Protein AF-A0A838VIM7-F1 (afdb_monomer)

Nearest PDB structures (foldseek):
  5zf2-assembly1_A  TM=5.227E-01  e=3.709E+00  Edwardsiella piscicida EIB202
  4ce4-assembly1_T  TM=3.731E-01  e=4.215E+00  Sus scrofa domesticus

Secondary structure (DSSP, 8-state):
------HHHHHHHTTS-HHHHGGGGT-HHHHHHHHHTSSSPPPPTT---SEEEEEESS-SS-SEEEETTEEEEE-HHHHTS--SEEEEEETTEEEEEEETTEEEEE--TT-----PEE-GGG---

Sequence (125 aa):
MTVKISRYQLEQIKKLPPEMIMWASKYPVEIVNLAESLDDDELPSNYVPEMLEVYYGVQDSPSIFVHNGVLKDFDMETARKQNPSVSVMVDDRWVYIEIEGNILLNKINGIILPDVSIDQTKVSI

Mean predicted aligned error: 5.77 Å

pLDDT: mean 87.27, std 10.9, range [42.31, 95.88]

Radius of gyration: 15.52 Å; Cα contacts (8 Å, |Δi|>4): 209; chains: 1; bounding box: 32×25×49 Å

Structure (mmCIF, N/CA/C/O backbone):
data_AF-A0A838VIM7-F1
#
_entry.id   AF-A0A838VIM7-F1
#
loop_
_atom_site.group_PDB
_atom_site.id
_atom_site.type_symbol
_atom_site.label_atom_id
_atom_site.label_alt_id
_atom_site.label_comp_id
_atom_site.label_asym_id
_atom_site.label_entity_id
_atom_site.label_seq_id
_atom_site.pdbx_PDB_ins_code
_atom_site.Cartn_x
_atom_site.Cartn_y
_atom_site.Cartn_z
_atom_site.occupancy
_atom_site.B_iso_or_equiv
_atom_site.auth_seq_id
_atom_site.auth_comp_id
_atom_site.auth_asym_id
_atom_site.auth_atom_id
_atom_site.pdbx_PDB_model_num
ATOM 1 N N . MET A 1 1 ? 16.306 -9.297 -0.266 1.00 52.91 1 MET A N 1
ATOM 2 C CA . MET A 1 1 ? 15.315 -10.339 -0.605 1.00 52.91 1 MET A CA 1
ATOM 3 C C . MET A 1 1 ? 15.076 -10.252 -2.107 1.00 52.91 1 MET A C 1
ATOM 5 O O . MET A 1 1 ? 14.949 -9.136 -2.593 1.00 52.91 1 MET A O 1
ATOM 9 N N . THR A 1 2 ? 15.115 -11.354 -2.858 1.00 58.97 2 THR A N 1
ATOM 10 C CA . THR A 1 2 ? 14.899 -11.315 -4.318 1.00 58.97 2 THR A CA 1
ATOM 11 C C . THR A 1 2 ? 13.445 -11.662 -4.606 1.00 58.97 2 THR A C 1
ATOM 13 O O . THR A 1 2 ? 13.041 -12.805 -4.409 1.00 58.97 2 THR A O 1
ATOM 16 N N . VAL A 1 3 ? 12.659 -10.681 -5.049 1.00 71.25 3 VAL A N 1
ATOM 17 C CA . VAL A 1 3 ? 11.247 -10.878 -5.400 1.00 71.25 3 VAL A CA 1
ATOM 18 C C . VAL A 1 3 ? 11.160 -11.627 -6.726 1.00 71.25 3 VAL A C 1
ATOM 20 O O . VAL A 1 3 ? 11.710 -11.192 -7.738 1.00 71.25 3 VAL A O 1
ATOM 23 N N . LYS A 1 4 ? 10.483 -12.777 -6.730 1.00 83.62 4 LYS A N 1
ATOM 24 C CA . LYS A 1 4 ? 10.249 -13.554 -7.949 1.00 83.62 4 LYS A CA 1
ATOM 25 C C . LYS A 1 4 ? 8.965 -13.070 -8.618 1.00 83.62 4 LYS A C 1
ATOM 27 O O . LYS A 1 4 ? 7.879 -13.502 -8.252 1.00 83.62 4 LYS A O 1
ATOM 32 N N . ILE A 1 5 ? 9.111 -12.203 -9.615 1.00 85.94 5 ILE A N 1
ATOM 33 C CA . ILE A 1 5 ? 7.990 -11.663 -10.393 1.00 85.94 5 ILE A CA 1
ATOM 34 C C . ILE A 1 5 ? 7.447 -12.747 -11.335 1.00 85.94 5 ILE A C 1
ATOM 36 O O . ILE A 1 5 ? 8.189 -13.352 -12.115 1.00 85.94 5 ILE A O 1
ATOM 40 N N . SER A 1 6 ? 6.147 -13.017 -11.249 1.00 91.12 6 SER A N 1
ATOM 41 C CA . SER A 1 6 ? 5.451 -13.953 -12.134 1.00 91.12 6 SER A CA 1
ATOM 42 C C . SER A 1 6 ? 5.243 -13.367 -13.536 1.00 91.12 6 SER A C 1
ATOM 44 O O . SER A 1 6 ? 5.329 -12.160 -13.756 1.00 91.12 6 SER A O 1
ATOM 46 N N . ARG A 1 7 ? 4.906 -14.218 -14.515 1.00 92.38 7 ARG A N 1
ATOM 47 C CA . ARG A 1 7 ? 4.567 -13.746 -15.869 1.00 92.38 7 ARG A CA 1
ATOM 48 C C . ARG A 1 7 ? 3.364 -12.800 -15.860 1.00 92.38 7 ARG A C 1
ATOM 50 O O . ARG A 1 7 ? 3.374 -11.824 -16.595 1.00 92.38 7 ARG A O 1
ATOM 57 N N . TYR A 1 8 ? 2.358 -13.089 -15.035 1.00 92.00 8 TYR A N 1
ATOM 58 C CA . TYR A 1 8 ? 1.180 -12.236 -14.887 1.00 92.00 8 TYR A CA 1
ATOM 59 C C . TYR A 1 8 ? 1.565 -10.840 -14.383 1.00 92.00 8 TYR A C 1
ATOM 61 O O . TYR A 1 8 ? 1.239 -9.848 -15.028 1.00 92.00 8 TYR A O 1
ATOM 69 N N . GLN A 1 9 ? 2.350 -10.773 -13.306 1.00 91.94 9 GLN A N 1
ATOM 70 C CA . GLN A 1 9 ? 2.836 -9.510 -12.739 1.00 91.94 9 GLN A CA 1
ATOM 71 C C . GLN A 1 9 ? 3.682 -8.717 -13.736 1.00 91.94 9 GLN A C 1
ATOM 73 O O . GLN A 1 9 ? 3.546 -7.502 -13.835 1.00 91.94 9 GLN A O 1
ATOM 78 N N . LEU A 1 10 ? 4.509 -9.397 -14.534 1.00 92.06 10 LEU A N 1
ATOM 79 C CA . LEU A 1 10 ? 5.278 -8.742 -15.588 1.00 92.06 10 LEU A CA 1
ATOM 80 C C . LEU A 1 10 ? 4.371 -8.083 -16.641 1.00 92.06 10 LEU A C 1
ATOM 82 O O . LEU A 1 10 ? 4.685 -6.991 -17.105 1.00 92.06 10 LEU A O 1
ATOM 86 N N . GLU A 1 11 ? 3.259 -8.720 -17.021 1.00 93.00 11 GLU A N 1
ATOM 87 C CA . GLU A 1 11 ? 2.297 -8.113 -17.950 1.00 93.00 11 GLU A CA 1
ATOM 88 C C . GLU A 1 11 ? 1.572 -6.909 -17.338 1.00 93.00 11 GLU A C 1
ATOM 90 O O . GLU A 1 11 ? 1.329 -5.944 -18.057 1.00 93.00 11 GLU A O 1
ATOM 95 N N . GLN A 1 12 ? 1.288 -6.914 -16.031 1.00 93.12 12 GLN A N 1
ATOM 96 C CA . GLN A 1 12 ? 0.725 -5.734 -15.362 1.00 93.12 12 GLN A CA 1
ATOM 97 C C . GLN A 1 12 ? 1.737 -4.586 -15.317 1.00 93.12 12 GLN A C 1
ATOM 99 O O . GLN A 1 12 ? 1.415 -3.467 -15.705 1.00 93.12 12 GLN A O 1
ATOM 104 N N . ILE A 1 13 ? 2.990 -4.861 -14.939 1.00 93.56 13 ILE A N 1
ATOM 105 C CA . ILE A 1 13 ? 4.049 -3.842 -14.869 1.00 93.56 13 ILE A CA 1
ATOM 106 C C . ILE A 1 13 ? 4.266 -3.165 -16.228 1.00 93.56 13 ILE A C 1
ATOM 108 O O . ILE A 1 13 ? 4.492 -1.962 -16.284 1.00 93.56 13 ILE A O 1
ATOM 112 N N . LYS A 1 14 ? 4.156 -3.903 -17.340 1.00 92.56 14 LYS A N 1
ATOM 113 C CA . LYS A 1 14 ? 4.291 -3.338 -18.697 1.00 92.56 14 LYS A CA 1
ATOM 114 C C . LYS A 1 14 ? 3.233 -2.290 -19.049 1.00 92.56 14 LYS A C 1
ATOM 116 O O . LYS A 1 14 ? 3.453 -1.537 -19.994 1.00 92.56 14 LYS A O 1
ATOM 121 N N . LYS A 1 15 ? 2.096 -2.266 -18.351 1.00 91.88 15 LYS A N 1
ATOM 122 C CA . LYS A 1 15 ? 1.048 -1.258 -18.554 1.00 91.88 15 LYS A CA 1
ATOM 123 C C . LYS A 1 15 ? 1.363 0.064 -17.857 1.00 91.88 15 LYS A C 1
ATOM 125 O O . LYS A 1 15 ? 0.740 1.070 -18.183 1.00 91.88 15 LYS A O 1
ATOM 130 N N . LEU A 1 16 ? 2.289 0.062 -16.895 1.00 94.06 16 LEU A N 1
ATOM 131 C CA . LEU A 1 16 ? 2.635 1.262 -16.150 1.00 94.06 16 LEU A CA 1
ATOM 132 C C . LEU A 1 16 ? 3.312 2.304 -17.055 1.00 94.06 16 LEU A C 1
ATOM 134 O O . LEU A 1 16 ? 4.045 1.945 -17.982 1.00 94.06 16 LEU A O 1
ATOM 138 N N . PRO A 1 17 ? 3.136 3.600 -16.756 1.00 93.38 17 PRO A N 1
ATOM 139 C CA . PRO A 1 17 ? 3.936 4.652 -17.361 1.00 93.38 17 PRO A CA 1
ATOM 140 C C . PRO A 1 17 ? 5.451 4.403 -17.182 1.00 93.38 17 PRO A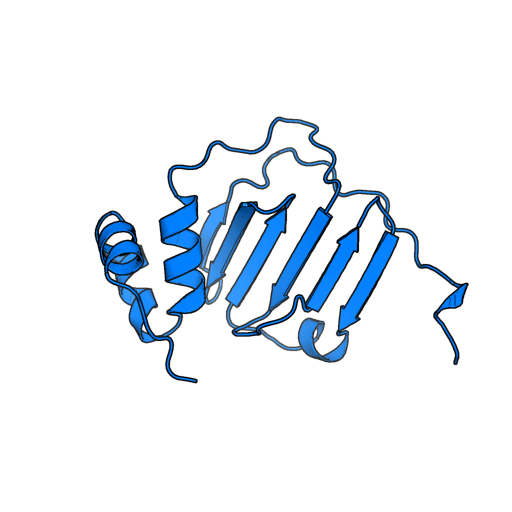 C 1
ATOM 142 O O . PRO A 1 17 ? 5.870 3.897 -16.132 1.00 93.38 17 PRO A O 1
ATOM 145 N N . PRO A 1 18 ? 6.305 4.756 -18.164 1.00 91.69 18 PRO A N 1
ATOM 146 C CA . PRO A 1 18 ? 7.752 4.518 -18.095 1.00 91.69 18 PRO A CA 1
ATOM 147 C C . PRO A 1 18 ? 8.433 5.060 -16.826 1.00 91.69 18 PRO A C 1
ATOM 149 O O . PRO A 1 18 ? 9.343 4.430 -16.283 1.00 91.69 18 PRO A O 1
ATOM 152 N N . GLU A 1 19 ? 7.975 6.206 -16.329 1.00 91.19 19 GLU A N 1
ATOM 153 C CA . GLU A 1 19 ? 8.441 6.854 -15.102 1.00 91.19 19 GLU A CA 1
ATOM 154 C C . GLU A 1 19 ? 8.101 6.078 -13.824 1.00 91.19 19 GLU A C 1
ATOM 156 O O . GLU A 1 19 ? 8.767 6.250 -12.808 1.00 91.19 19 GLU A O 1
ATOM 161 N N . MET A 1 20 ? 7.106 5.191 -13.864 1.00 92.12 20 MET A N 1
ATOM 162 C CA . MET A 1 20 ? 6.783 4.289 -12.757 1.00 92.12 20 MET A CA 1
ATOM 163 C C . MET A 1 20 ? 7.584 2.984 -12.865 1.00 92.12 20 MET A C 1
ATOM 165 O O . MET A 1 20 ? 8.071 2.462 -11.864 1.00 92.12 20 MET A O 1
ATOM 169 N N . ILE A 1 21 ? 7.817 2.488 -14.086 1.00 91.44 21 ILE A N 1
ATOM 170 C CA . ILE A 1 21 ? 8.580 1.250 -14.331 1.00 91.44 21 ILE A CA 1
ATOM 171 C C . ILE A 1 21 ? 10.028 1.353 -13.829 1.00 91.44 21 ILE A C 1
ATOM 173 O O . ILE A 1 21 ? 10.580 0.361 -13.352 1.00 91.44 21 ILE A O 1
ATOM 177 N N . MET A 1 22 ? 10.659 2.532 -13.896 1.00 91.75 22 MET A N 1
ATOM 178 C CA . MET A 1 22 ? 12.057 2.698 -13.456 1.00 91.75 22 MET A CA 1
ATOM 179 C C . MET A 1 22 ? 12.295 2.311 -11.988 1.00 91.75 22 MET A C 1
ATOM 181 O O . MET A 1 22 ? 13.389 1.863 -11.635 1.00 91.75 22 MET A O 1
ATOM 185 N N . TRP A 1 23 ? 11.263 2.401 -11.149 1.00 92.75 23 TRP A N 1
ATOM 186 C CA . TRP A 1 23 ? 11.326 2.029 -9.739 1.00 92.75 23 TRP A CA 1
ATOM 187 C C . TRP A 1 23 ? 11.351 0.509 -9.519 1.00 92.75 23 TRP A C 1
ATOM 189 O O . TRP A 1 23 ? 11.811 0.066 -8.469 1.00 92.75 23 TRP A O 1
ATOM 199 N N . ALA A 1 24 ? 10.955 -0.306 -10.508 1.00 90.44 24 ALA A N 1
ATOM 200 C CA . ALA A 1 24 ? 10.787 -1.760 -10.373 1.00 90.44 24 ALA A CA 1
ATOM 201 C C . ALA A 1 24 ? 12.068 -2.496 -9.953 1.00 90.44 24 ALA A C 1
ATOM 203 O O . ALA A 1 24 ? 12.013 -3.547 -9.321 1.00 90.44 24 ALA A O 1
ATOM 204 N N . SER A 1 25 ? 13.236 -1.950 -10.307 1.00 89.25 25 SER A N 1
ATOM 205 C CA . SER A 1 25 ? 14.529 -2.541 -9.944 1.00 89.25 25 SER A CA 1
ATOM 206 C C . SER A 1 25 ? 14.887 -2.362 -8.465 1.00 89.25 25 SER A C 1
ATOM 208 O O . SER A 1 25 ? 15.589 -3.202 -7.904 1.00 89.25 25 SER A O 1
ATOM 210 N N . LYS A 1 26 ? 14.404 -1.283 -7.836 1.00 91.38 26 LYS A N 1
ATOM 211 C CA . LYS A 1 26 ? 14.724 -0.899 -6.454 1.00 91.38 26 LYS A CA 1
ATOM 212 C C . LYS A 1 26 ? 13.580 -1.217 -5.483 1.00 91.38 26 LYS A C 1
ATOM 214 O O . LYS A 1 26 ? 13.855 -1.604 -4.353 1.00 91.38 26 LYS A O 1
ATOM 219 N N . TYR A 1 27 ? 12.335 -1.130 -5.954 1.00 92.88 27 TYR A N 1
ATOM 220 C CA . TYR A 1 27 ? 11.096 -1.340 -5.194 1.00 92.88 27 TYR A CA 1
ATOM 221 C C . TYR A 1 27 ? 10.160 -2.317 -5.924 1.00 92.88 27 TYR A C 1
ATOM 223 O O . TYR A 1 27 ? 9.084 -1.944 -6.394 1.00 92.88 27 TYR A O 1
ATOM 231 N N . PRO A 1 28 ? 10.583 -3.578 -6.120 1.00 91.62 28 PRO A N 1
ATOM 232 C CA . PRO A 1 28 ? 9.824 -4.528 -6.926 1.00 91.62 28 PRO A CA 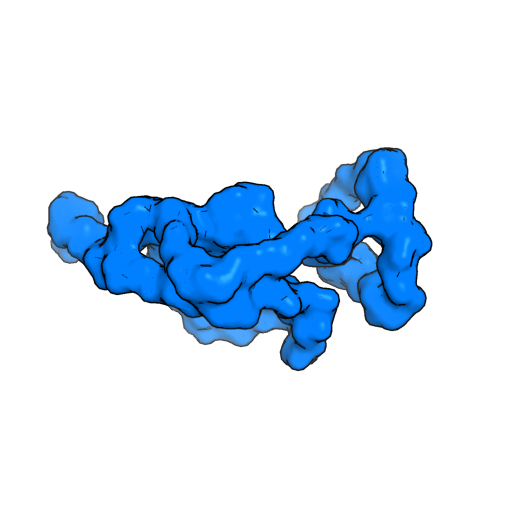1
ATOM 233 C C . PRO A 1 28 ? 8.452 -4.870 -6.333 1.00 91.62 28 PRO A C 1
ATOM 235 O O . PRO A 1 28 ? 7.536 -5.146 -7.100 1.00 91.62 28 PRO A O 1
ATOM 238 N N . VAL A 1 29 ? 8.295 -4.861 -5.003 1.00 91.94 29 VAL A N 1
ATOM 239 C CA . VAL A 1 29 ? 7.016 -5.187 -4.346 1.00 91.94 29 VAL A CA 1
ATOM 240 C C . VAL A 1 29 ? 6.009 -4.069 -4.574 1.00 91.94 29 VAL A C 1
ATOM 242 O O . VAL A 1 29 ? 4.917 -4.311 -5.076 1.00 91.94 29 VAL A O 1
ATOM 245 N N . GLU A 1 30 ? 6.403 -2.833 -4.286 1.00 94.00 30 GLU A N 1
ATOM 246 C CA . GLU A 1 30 ? 5.557 -1.655 -4.440 1.00 94.00 30 GLU A CA 1
ATOM 247 C C . GLU A 1 30 ? 5.123 -1.475 -5.895 1.00 94.00 30 GLU A C 1
ATOM 249 O O . GLU A 1 30 ? 3.970 -1.152 -6.159 1.00 94.00 30 GLU A O 1
ATOM 254 N N . ILE A 1 31 ? 6.012 -1.748 -6.854 1.00 95.31 31 ILE A N 1
ATOM 255 C CA . ILE A 1 31 ? 5.678 -1.651 -8.278 1.00 95.31 31 ILE A CA 1
ATOM 256 C C . ILE A 1 31 ? 4.762 -2.777 -8.756 1.00 95.31 31 ILE A C 1
ATOM 258 O O . ILE A 1 31 ? 3.909 -2.534 -9.608 1.00 95.31 31 ILE A O 1
ATOM 262 N N . VAL A 1 32 ? 4.874 -3.980 -8.193 1.00 94.12 32 VAL A N 1
ATOM 263 C CA . VAL A 1 32 ? 3.886 -5.038 -8.434 1.00 94.12 32 VAL A CA 1
ATOM 264 C C . VAL A 1 32 ? 2.518 -4.628 -7.884 1.00 94.12 32 VAL A C 1
ATOM 266 O O . VAL A 1 32 ? 1.545 -4.665 -8.632 1.00 94.12 32 VAL A O 1
ATOM 269 N N . ASN A 1 33 ? 2.453 -4.163 -6.634 1.00 94.19 33 ASN A N 1
ATOM 270 C CA . ASN A 1 33 ? 1.205 -3.738 -5.994 1.00 94.19 33 ASN A CA 1
ATOM 271 C C . ASN A 1 33 ? 0.549 -2.568 -6.746 1.00 94.19 33 ASN A C 1
ATOM 273 O O . ASN A 1 33 ? -0.659 -2.576 -6.984 1.00 94.19 33 ASN A O 1
ATOM 277 N N . LEU A 1 34 ? 1.355 -1.593 -7.181 1.00 95.56 34 LEU A N 1
ATOM 278 C CA . LEU A 1 34 ? 0.929 -0.477 -8.024 1.00 95.56 34 LEU A CA 1
ATOM 279 C C . LEU A 1 34 ? 0.325 -0.972 -9.336 1.00 95.56 34 LEU A C 1
ATOM 281 O O . LEU A 1 34 ? -0.758 -0.535 -9.711 1.00 95.56 34 LEU A O 1
ATOM 285 N N . ALA A 1 35 ? 1.018 -1.875 -10.032 1.00 95.50 35 ALA A N 1
ATOM 286 C CA . ALA A 1 35 ? 0.572 -2.394 -11.317 1.00 95.50 35 ALA A CA 1
ATOM 287 C C . ALA A 1 35 ? -0.735 -3.186 -11.205 1.00 95.50 35 ALA A C 1
ATOM 289 O O . ALA A 1 35 ? -1.606 -3.052 -12.060 1.00 95.50 35 ALA A O 1
ATOM 290 N N . GLU A 1 36 ? -0.877 -3.997 -10.157 1.00 93.75 36 GLU A N 1
ATOM 291 C CA . GLU A 1 36 ? -2.090 -4.781 -9.905 1.00 93.75 36 GLU A CA 1
ATOM 292 C C . GLU A 1 36 ? -3.281 -3.904 -9.509 1.00 93.75 36 GLU A C 1
ATOM 294 O O . GLU A 1 36 ? -4.415 -4.280 -9.781 1.00 93.75 36 GLU A O 1
ATOM 299 N N . SER A 1 37 ? -3.022 -2.721 -8.949 1.00 94.19 37 SER A N 1
ATOM 300 C CA . SER A 1 37 ? -4.054 -1.825 -8.415 1.00 94.19 37 SER A CA 1
ATOM 301 C C . SER A 1 37 ? -4.257 -0.570 -9.255 1.00 94.19 37 SER A C 1
ATOM 303 O O . SER A 1 37 ? -4.972 0.335 -8.834 1.00 94.19 37 SER A O 1
ATOM 305 N N . LEU A 1 38 ? -3.621 -0.448 -10.422 1.00 91.50 38 LEU A N 1
ATOM 306 C CA . LEU A 1 38 ? -3.716 0.761 -11.244 1.00 91.50 38 LEU A CA 1
ATOM 307 C C . LEU A 1 38 ? -5.131 0.935 -11.807 1.00 91.50 38 LEU A C 1
ATOM 309 O O . LEU A 1 38 ? -5.710 2.014 -11.684 1.00 91.50 38 LEU A O 1
ATOM 313 N N . ASP A 1 39 ? -5.681 -0.150 -12.350 1.00 90.62 39 ASP A N 1
ATOM 314 C CA . ASP A 1 39 ? -6.966 -0.183 -13.062 1.00 90.62 39 ASP A CA 1
ATOM 315 C C . ASP A 1 39 ? -8.184 -0.241 -12.111 1.00 90.62 39 ASP A C 1
ATOM 317 O O . ASP A 1 39 ? -9.327 -0.196 -12.556 1.00 90.62 39 ASP A O 1
ATOM 321 N N . ASP A 1 40 ? -7.942 -0.335 -10.804 1.00 90.88 40 ASP A N 1
ATOM 322 C CA . ASP A 1 40 ? -8.968 -0.380 -9.764 1.00 90.88 40 ASP A CA 1
ATOM 323 C C . ASP A 1 40 ? -9.745 0.941 -9.630 1.00 90.88 40 ASP A C 1
ATOM 325 O O . ASP A 1 40 ? -9.161 2.023 -9.702 1.00 90.88 40 ASP A O 1
ATOM 329 N N . ASP A 1 41 ? -11.038 0.883 -9.316 1.00 90.12 41 ASP A N 1
ATOM 330 C CA . ASP A 1 41 ? -11.808 2.096 -9.015 1.00 90.12 41 ASP A CA 1
ATOM 331 C C . ASP A 1 41 ? -11.335 2.764 -7.712 1.00 90.12 41 ASP A C 1
ATOM 333 O O . ASP A 1 41 ? -10.874 2.095 -6.782 1.00 90.12 41 ASP A O 1
ATOM 337 N N . GLU A 1 42 ? -11.485 4.084 -7.609 1.00 89.69 42 GLU A N 1
ATOM 338 C CA . GLU A 1 42 ? -11.290 4.793 -6.340 1.00 89.69 42 GLU A CA 1
ATOM 339 C C . GLU A 1 42 ? -12.286 4.312 -5.273 1.00 89.69 42 GLU A C 1
ATOM 341 O O . GLU A 1 42 ? -13.360 3.779 -5.576 1.00 89.69 42 GLU A O 1
ATOM 346 N N . LEU A 1 43 ? -11.938 4.503 -3.999 1.00 88.50 43 LEU A N 1
ATOM 347 C CA . LEU A 1 43 ? -12.892 4.255 -2.926 1.00 88.50 43 LEU A CA 1
ATOM 348 C C . LEU A 1 43 ? -14.032 5.290 -2.977 1.00 88.50 43 LEU A C 1
ATOM 350 O O . LEU A 1 43 ? -13.794 6.456 -3.300 1.00 88.50 43 LEU A O 1
ATOM 354 N N . PRO A 1 44 ? -15.276 4.902 -2.639 1.00 89.06 44 PRO A N 1
ATOM 355 C CA . PRO A 1 44 ? -16.383 5.846 -2.565 1.00 89.06 44 PRO A CA 1
ATOM 356 C C . PRO A 1 44 ? -16.107 6.979 -1.571 1.00 89.06 44 PRO A C 1
ATOM 358 O O . PRO A 1 44 ? -15.477 6.787 -0.531 1.00 89.06 44 PRO A O 1
ATOM 361 N N . SER A 1 45 ? -16.654 8.166 -1.832 1.00 87.88 45 SER A N 1
ATOM 362 C CA . SER A 1 45 ? -16.608 9.248 -0.846 1.00 87.88 45 SER A CA 1
ATOM 363 C C . SER A 1 45 ? -17.327 8.849 0.448 1.00 87.88 45 SER A C 1
ATOM 365 O O . SER A 1 45 ? -18.406 8.257 0.404 1.00 87.88 45 SER A O 1
ATOM 367 N N . ASN A 1 46 ? -16.764 9.236 1.594 1.00 88.19 46 ASN A N 1
ATOM 368 C CA . ASN A 1 46 ? -17.229 8.884 2.942 1.00 88.19 46 ASN A CA 1
ATOM 369 C C . ASN A 1 46 ? -17.175 7.383 3.258 1.00 88.19 46 ASN A C 1
ATOM 371 O O . ASN A 1 46 ? -17.871 6.917 4.161 1.00 88.19 46 ASN A O 1
ATOM 375 N N . TYR A 1 47 ? -16.371 6.621 2.517 1.00 90.81 47 TYR A N 1
ATOM 376 C CA . TYR A 1 47 ? -16.148 5.216 2.811 1.00 90.81 47 TYR A CA 1
ATOM 377 C C . TYR A 1 47 ? -15.476 5.046 4.180 1.00 90.81 47 TYR A C 1
ATOM 379 O O . TYR A 1 47 ? -14.511 5.750 4.487 1.00 90.81 47 TYR A O 1
ATOM 387 N N . VAL A 1 48 ? -15.995 4.117 4.987 1.00 90.88 48 VAL A N 1
ATOM 388 C CA . VAL A 1 48 ? -15.448 3.748 6.299 1.00 90.88 48 VAL A CA 1
ATOM 389 C C . VAL A 1 48 ? -14.824 2.356 6.164 1.00 90.88 48 VAL A C 1
ATOM 391 O O . VAL A 1 48 ? -15.578 1.398 5.997 1.00 90.88 48 VAL A O 1
ATOM 394 N N . PRO A 1 49 ? -13.487 2.236 6.223 1.00 92.44 49 PRO A N 1
ATOM 395 C CA . PRO A 1 49 ? -12.798 0.953 6.115 1.00 92.44 49 PRO A CA 1
ATOM 396 C C . PRO A 1 49 ? -13.177 -0.036 7.220 1.00 92.44 49 PRO A C 1
ATOM 398 O O . PRO A 1 49 ? -13.200 0.337 8.399 1.00 92.44 49 PRO A O 1
ATOM 401 N N . GLU A 1 50 ? -13.374 -1.309 6.867 1.00 94.44 50 GLU A N 1
ATOM 402 C CA . GLU A 1 50 ? -13.372 -2.396 7.858 1.00 94.44 50 GLU A CA 1
ATOM 403 C C . GLU A 1 50 ? -11.933 -2.730 8.256 1.00 94.44 50 GLU A C 1
ATOM 405 O O . GLU A 1 50 ? -11.642 -2.968 9.429 1.00 94.44 50 GLU A O 1
ATOM 410 N N . MET A 1 51 ? -11.018 -2.685 7.294 1.00 94.94 51 MET A N 1
ATOM 411 C CA . MET A 1 51 ? -9.612 -3.009 7.427 1.00 94.94 51 MET A CA 1
ATOM 412 C C . MET A 1 51 ? -8.734 -1.890 6.864 1.00 94.94 51 MET A C 1
ATOM 414 O O . MET A 1 51 ? -8.927 -1.423 5.743 1.00 94.94 51 MET A O 1
ATOM 418 N N . LEU A 1 52 ? -7.725 -1.495 7.638 1.00 94.88 52 LEU A N 1
ATOM 419 C CA . LEU A 1 52 ? -6.680 -0.564 7.224 1.00 94.88 52 LEU A CA 1
ATOM 420 C C . LEU A 1 52 ? -5.319 -1.138 7.609 1.00 94.88 52 LEU A C 1
ATOM 422 O O . LEU A 1 52 ? -5.058 -1.427 8.779 1.00 94.88 52 LEU A O 1
ATOM 426 N N . GLU A 1 53 ? -4.436 -1.226 6.626 1.00 95.12 53 GLU A N 1
ATOM 427 C CA . GLU A 1 53 ? -3.068 -1.690 6.794 1.00 95.12 53 GLU A CA 1
ATOM 428 C C . GLU A 1 53 ? -2.079 -0.675 6.229 1.00 95.12 53 GLU A C 1
ATOM 430 O O . GLU A 1 53 ? -2.243 -0.174 5.116 1.00 95.12 53 GLU A O 1
ATOM 435 N N . VAL A 1 54 ? -1.030 -0.379 6.995 1.00 94.06 54 VAL A N 1
ATOM 436 C CA . VAL A 1 54 ? 0.061 0.506 6.571 1.00 94.06 54 VAL A CA 1
ATOM 437 C C . VAL A 1 54 ? 1.365 -0.267 6.598 1.00 94.06 54 VAL A C 1
ATOM 439 O O . VAL A 1 54 ? 1.744 -0.833 7.623 1.00 94.06 54 VAL A O 1
ATOM 442 N N . TYR A 1 55 ? 2.068 -0.242 5.475 1.00 94.19 55 TYR A N 1
ATOM 443 C CA . TYR A 1 55 ? 3.341 -0.909 5.259 1.00 94.19 55 TYR A CA 1
ATOM 444 C C . TYR A 1 55 ? 4.430 0.140 5.059 1.00 94.19 55 TYR A C 1
ATOM 446 O O . TYR A 1 55 ? 4.331 0.993 4.175 1.00 94.19 55 TYR A O 1
ATOM 454 N N . TYR A 1 56 ? 5.478 0.067 5.874 1.00 91.94 56 TYR A N 1
ATOM 455 C CA . TYR A 1 56 ? 6.652 0.925 5.763 1.00 91.94 56 TYR A CA 1
ATOM 456 C C . TYR A 1 56 ? 7.853 0.130 5.248 1.00 91.94 56 TYR A C 1
ATOM 458 O O . TYR A 1 56 ? 8.328 -0.799 5.908 1.00 91.94 56 TYR A O 1
ATOM 466 N N . GLY A 1 57 ? 8.397 0.530 4.099 1.00 86.44 57 GLY A N 1
ATOM 467 C CA . GLY A 1 57 ? 9.477 -0.209 3.451 1.00 86.44 57 GLY A CA 1
ATOM 468 C C . GLY A 1 57 ? 9.033 -1.581 2.928 1.00 86.44 57 GLY A C 1
ATOM 469 O O . GLY A 1 57 ? 7.848 -1.875 2.793 1.00 86.44 57 GLY A O 1
ATOM 470 N N . VAL A 1 58 ? 10.015 -2.447 2.663 1.00 78.19 58 VAL A N 1
ATOM 471 C CA . VAL A 1 58 ? 9.778 -3.809 2.164 1.00 78.19 58 VAL A CA 1
ATOM 472 C C . VAL A 1 58 ? 9.586 -4.756 3.350 1.00 78.19 58 VAL A C 1
ATOM 474 O O . VAL A 1 58 ? 10.570 -5.230 3.926 1.00 78.19 58 VAL A O 1
ATOM 477 N N . GLN A 1 59 ? 8.331 -5.005 3.726 1.00 80.19 59 GLN A N 1
ATOM 478 C CA . GLN A 1 59 ? 7.953 -5.907 4.820 1.00 80.19 59 GLN A CA 1
ATOM 479 C C . GLN A 1 59 ? 6.793 -6.814 4.408 1.00 80.19 59 GLN A C 1
ATOM 481 O O . GLN A 1 59 ? 5.908 -6.388 3.672 1.00 80.19 59 GLN A O 1
ATOM 486 N N . ASP A 1 60 ? 6.799 -8.050 4.913 1.00 80.94 60 ASP A N 1
ATOM 487 C CA . ASP A 1 60 ? 5.745 -9.041 4.645 1.00 80.94 60 ASP A CA 1
ATOM 488 C C . ASP A 1 60 ? 4.502 -8.841 5.534 1.00 80.94 60 ASP A C 1
ATOM 490 O O . ASP A 1 60 ? 3.447 -9.403 5.254 1.00 80.94 60 ASP A O 1
ATOM 494 N N . SER A 1 61 ? 4.625 -8.045 6.601 1.00 88.31 61 SER A N 1
ATOM 495 C CA . SER A 1 61 ? 3.557 -7.761 7.563 1.00 88.31 61 SER A CA 1
ATOM 496 C C . SER A 1 61 ? 3.297 -6.257 7.663 1.00 88.31 61 SER A C 1
ATOM 498 O O . SER A 1 61 ? 4.245 -5.471 7.541 1.00 88.31 61 SER A O 1
ATOM 500 N N . PRO A 1 62 ? 2.047 -5.837 7.929 1.00 92.62 62 PRO A N 1
ATOM 501 C CA . PRO A 1 62 ? 1.731 -4.431 8.122 1.00 92.62 62 PRO A CA 1
ATOM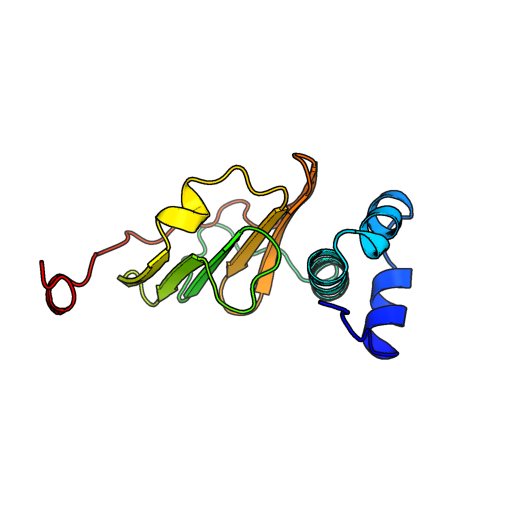 502 C C . PRO A 1 62 ? 2.387 -3.898 9.398 1.00 92.62 62 PRO A C 1
ATOM 504 O O . PRO A 1 62 ? 2.388 -4.542 10.445 1.00 92.62 62 PRO A O 1
ATOM 507 N N . SER A 1 63 ? 2.919 -2.682 9.324 1.00 92.00 63 SER A N 1
ATOM 508 C CA . SER A 1 63 ? 3.444 -1.956 10.483 1.00 92.00 63 SER A CA 1
ATOM 509 C C . SER A 1 63 ? 2.332 -1.323 11.320 1.00 92.00 63 SER A C 1
ATOM 511 O O . SER A 1 63 ? 2.529 -1.043 12.499 1.00 92.00 63 SER A O 1
ATOM 513 N N . ILE A 1 64 ? 1.170 -1.070 10.716 1.00 91.88 64 ILE A N 1
ATOM 514 C CA . ILE A 1 64 ? -0.053 -0.646 11.401 1.00 91.88 64 ILE A CA 1
ATOM 515 C C . ILE A 1 64 ? -1.187 -1.498 10.856 1.00 91.88 64 ILE A C 1
ATOM 517 O O . ILE A 1 64 ? -1.385 -1.521 9.643 1.00 91.88 64 ILE A O 1
ATOM 521 N N . PHE A 1 65 ? -1.940 -2.149 11.737 1.00 94.00 65 PHE A N 1
ATOM 522 C CA . PHE A 1 65 ? -3.111 -2.930 11.360 1.00 94.00 65 PHE A CA 1
ATOM 523 C C . PHE A 1 65 ? -4.314 -2.529 12.208 1.00 94.00 65 PHE A C 1
ATOM 525 O O . PHE A 1 65 ? -4.325 -2.706 13.431 1.00 94.00 65 PHE A O 1
ATOM 532 N N . VAL A 1 66 ? -5.342 -1.999 11.554 1.00 93.69 66 VAL A N 1
ATOM 533 C CA . VAL A 1 66 ? -6.633 -1.662 12.154 1.00 93.69 66 VAL A CA 1
ATOM 534 C C . VAL A 1 66 ? -7.699 -2.543 11.522 1.00 93.69 66 VAL A C 1
ATOM 536 O O . VAL A 1 66 ? -7.785 -2.647 10.303 1.00 93.69 66 VAL A O 1
ATOM 539 N N . HIS A 1 67 ? -8.534 -3.149 12.360 1.00 94.19 67 HIS A N 1
ATOM 540 C CA . HIS A 1 67 ? -9.657 -3.963 11.912 1.00 94.19 67 HIS A CA 1
ATOM 541 C C . HIS A 1 67 ? -10.890 -3.671 12.768 1.00 94.19 67 HIS A C 1
ATOM 543 O O . HIS A 1 67 ? -10.830 -3.764 14.000 1.00 94.19 67 HIS A O 1
ATOM 549 N N . ASN A 1 68 ? -11.997 -3.317 12.116 1.00 91.81 68 ASN A N 1
ATOM 550 C CA . ASN A 1 68 ? -13.256 -2.869 12.707 1.00 91.81 68 ASN A CA 1
ATOM 551 C C . ASN A 1 68 ? -13.062 -1.737 13.733 1.00 91.81 68 ASN A C 1
ATOM 553 O O . ASN A 1 68 ? -13.565 -1.805 14.853 1.00 91.81 68 ASN A O 1
ATOM 557 N N . GLY A 1 69 ? -12.259 -0.724 13.379 1.00 89.62 69 GLY A N 1
ATOM 558 C CA . GLY A 1 69 ? -11.958 0.419 14.256 1.00 89.62 69 GLY A CA 1
ATOM 559 C C . GLY A 1 69 ? -11.111 0.086 15.493 1.00 89.62 69 GLY A C 1
ATOM 560 O O . GLY A 1 69 ? -10.998 0.896 16.414 1.00 89.62 69 GLY A O 1
ATOM 561 N N . VAL A 1 70 ? -10.498 -1.098 15.546 1.00 90.38 70 VAL A N 1
ATOM 562 C CA . VAL A 1 70 ? -9.610 -1.505 16.643 1.00 90.38 70 VAL A CA 1
ATOM 563 C C . VAL A 1 70 ? -8.190 -1.657 16.120 1.00 90.38 70 VAL A C 1
ATOM 565 O O . VAL A 1 70 ? -7.965 -2.417 15.177 1.00 90.38 70 VAL A O 1
ATOM 568 N N . LEU A 1 71 ? -7.226 -0.995 16.763 1.00 91.00 71 LEU A N 1
ATOM 569 C CA . LEU A 1 71 ? -5.804 -1.223 16.512 1.00 91.00 71 LEU A CA 1
ATOM 570 C C . LEU A 1 71 ? -5.441 -2.641 16.962 1.00 91.00 71 LEU A C 1
ATOM 572 O O . LEU A 1 71 ? -5.505 -2.963 18.151 1.00 91.00 71 LEU A O 1
ATOM 576 N N . LYS A 1 72 ? -5.109 -3.504 16.006 1.00 90.94 72 LYS A N 1
ATOM 577 C CA . LYS A 1 72 ? -4.763 -4.907 16.248 1.00 90.94 72 LYS A CA 1
ATOM 578 C C . LYS A 1 72 ? -3.263 -5.117 16.367 1.00 90.94 72 LYS A C 1
ATOM 580 O O . LYS A 1 72 ? -2.863 -5.944 17.184 1.00 90.94 72 LYS A O 1
ATOM 585 N N . ASP A 1 73 ? -2.482 -4.385 15.578 1.00 88.38 73 ASP A N 1
ATOM 586 C CA . ASP A 1 73 ? -1.023 -4.443 15.593 1.00 88.38 73 ASP A CA 1
ATOM 587 C C . ASP A 1 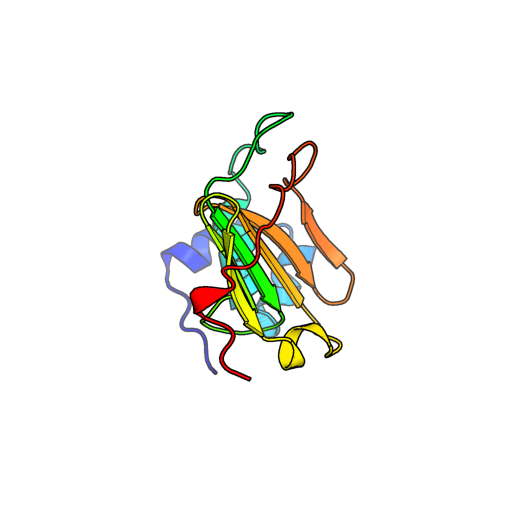73 ? -0.409 -3.072 15.276 1.00 88.38 73 ASP A C 1
ATOM 589 O O . ASP A 1 73 ? -0.997 -2.266 14.545 1.00 88.38 73 ASP A O 1
ATOM 593 N N . PHE A 1 74 ? 0.756 -2.803 15.863 1.00 89.06 74 PHE A N 1
ATOM 594 C CA . PHE A 1 74 ? 1.496 -1.559 15.688 1.00 89.06 74 PHE A CA 1
ATOM 595 C C . PHE A 1 74 ? 2.990 -1.737 15.988 1.00 89.06 74 PHE A C 1
ATOM 597 O O . PHE A 1 74 ? 3.394 -1.897 17.143 1.00 89.06 74 PHE A O 1
ATOM 604 N N . ASP A 1 75 ? 3.822 -1.601 14.958 1.00 85.62 75 ASP A N 1
ATOM 605 C CA . ASP A 1 75 ? 5.275 -1.530 15.084 1.00 85.62 75 ASP A CA 1
ATOM 606 C C . ASP A 1 75 ? 5.746 -0.069 15.141 1.00 85.62 75 ASP A C 1
ATOM 608 O O . ASP A 1 75 ? 5.992 0.607 14.134 1.00 85.62 75 ASP A O 1
ATOM 612 N N . MET A 1 76 ? 5.919 0.406 16.372 1.00 77.19 76 MET A N 1
ATOM 613 C CA . MET A 1 76 ? 6.394 1.755 16.665 1.00 77.19 76 MET A CA 1
ATOM 614 C C . MET A 1 76 ? 7.821 2.018 16.171 1.00 77.19 76 MET A C 1
ATOM 616 O O . MET A 1 76 ? 8.147 3.149 15.803 1.00 77.19 76 MET A O 1
ATOM 620 N N . GLU A 1 77 ? 8.685 1.004 16.178 1.00 83.31 77 GLU A N 1
ATOM 621 C CA . GLU A 1 77 ? 10.094 1.155 15.812 1.00 83.31 77 GLU A CA 1
ATOM 622 C C . GLU A 1 77 ? 10.249 1.320 14.306 1.00 83.31 77 GLU A C 1
ATOM 624 O O . GLU A 1 77 ? 11.066 2.119 13.842 1.00 83.31 77 GLU A O 1
ATOM 629 N N . THR A 1 78 ? 9.436 0.610 13.531 1.00 80.00 78 THR A N 1
ATOM 630 C CA . THR A 1 78 ? 9.370 0.803 12.086 1.00 80.00 78 THR A CA 1
ATOM 631 C C . THR A 1 78 ? 8.767 2.158 11.731 1.00 80.00 78 THR A C 1
ATOM 633 O O . THR A 1 78 ? 9.356 2.876 10.922 1.00 80.00 78 THR A O 1
ATOM 636 N N . ALA A 1 79 ? 7.655 2.551 12.360 1.00 72.50 79 ALA A N 1
ATOM 637 C CA . ALA A 1 79 ? 6.984 3.820 12.069 1.00 72.50 79 ALA A CA 1
ATOM 638 C C . ALA A 1 79 ? 7.867 5.056 12.342 1.00 72.50 79 ALA A C 1
ATOM 640 O O . ALA A 1 79 ? 7.721 6.088 11.693 1.00 72.50 79 ALA A O 1
ATOM 641 N N . ARG A 1 80 ? 8.805 4.962 13.294 1.00 76.31 80 ARG A N 1
ATOM 642 C CA . ARG A 1 80 ? 9.745 6.047 13.635 1.00 76.31 80 ARG A CA 1
ATOM 643 C C . ARG A 1 80 ? 10.920 6.189 12.670 1.00 76.31 80 ARG A C 1
ATOM 645 O O . ARG A 1 80 ? 11.601 7.216 12.699 1.00 76.31 80 ARG A O 1
ATOM 652 N N . LYS A 1 81 ? 11.203 5.178 11.851 1.00 81.56 81 LYS A N 1
ATOM 653 C CA . LYS A 1 81 ? 12.295 5.235 10.874 1.00 81.56 81 LYS A CA 1
ATOM 654 C C . LYS A 1 81 ? 11.859 6.047 9.658 1.00 81.56 81 LYS A C 1
ATOM 656 O O . LYS A 1 81 ? 10.703 6.016 9.248 1.00 81.56 81 LYS A O 1
ATOM 661 N N . GLN A 1 82 ? 12.810 6.748 9.042 1.00 78.19 82 GLN A N 1
ATOM 662 C CA . GLN A 1 82 ? 12.603 7.270 7.694 1.00 78.19 82 GLN A CA 1
ATOM 663 C C . GLN A 1 82 ? 12.591 6.088 6.730 1.00 78.19 82 GLN A C 1
ATOM 665 O O . GLN A 1 82 ? 13.641 5.534 6.400 1.00 78.19 82 GLN A O 1
ATOM 670 N N . ASN A 1 83 ? 11.392 5.674 6.332 1.00 85.44 83 ASN A N 1
ATOM 671 C CA . ASN A 1 83 ? 11.212 4.603 5.369 1.00 85.44 83 ASN A CA 1
ATOM 672 C C . ASN A 1 83 ? 11.133 5.204 3.964 1.00 85.44 83 ASN A C 1
ATOM 674 O O . ASN A 1 83 ? 10.406 6.174 3.755 1.00 85.44 83 ASN A O 1
ATOM 678 N N . PRO A 1 84 ? 11.876 4.649 2.996 1.00 90.81 84 PRO A N 1
ATOM 679 C CA . PRO A 1 84 ? 11.893 5.169 1.638 1.00 90.81 84 PRO A CA 1
ATOM 680 C C . PRO A 1 84 ? 10.637 4.789 0.845 1.00 90.81 84 PRO A C 1
ATOM 682 O O . PRO A 1 84 ? 10.520 5.213 -0.296 1.00 90.81 84 PRO A O 1
ATOM 685 N N . SER A 1 85 ? 9.726 3.985 1.396 1.00 94.06 85 SER A N 1
ATOM 686 C CA . SER A 1 85 ? 8.427 3.695 0.795 1.00 94.06 85 SER A CA 1
ATOM 687 C C . SER A 1 85 ? 7.341 3.556 1.859 1.00 94.06 85 SER A C 1
ATOM 689 O O . SER A 1 85 ? 7.605 3.135 2.991 1.00 94.06 85 SER A O 1
ATOM 691 N N . VAL A 1 86 ? 6.119 3.924 1.479 1.00 94.75 86 VAL A N 1
ATOM 692 C CA . VAL A 1 86 ? 4.896 3.760 2.270 1.00 94.75 86 VAL A CA 1
ATOM 693 C C . VAL A 1 86 ? 3.820 3.202 1.351 1.00 94.75 86 VAL A C 1
ATOM 695 O O . VAL A 1 86 ? 3.569 3.767 0.289 1.00 94.75 86 VAL A O 1
ATOM 698 N N . SER A 1 87 ? 3.172 2.114 1.754 1.00 95.56 87 SER A N 1
ATOM 699 C CA . SER A 1 87 ? 1.996 1.580 1.063 1.00 95.56 87 SER A CA 1
ATOM 700 C C . SER A 1 87 ? 0.832 1.452 2.036 1.00 95.56 87 SER A C 1
ATOM 702 O O . SER A 1 87 ? 1.025 1.069 3.189 1.00 95.56 87 SER A O 1
ATOM 704 N N . VAL A 1 88 ? -0.374 1.777 1.581 1.00 95.12 88 VAL A N 1
ATOM 705 C CA . VAL A 1 88 ? -1.603 1.654 2.370 1.00 95.12 88 VAL A CA 1
ATOM 706 C C . VAL A 1 88 ? -2.574 0.753 1.631 1.00 95.12 88 VAL A C 1
ATOM 708 O O . VAL A 1 88 ? -2.869 0.978 0.451 1.00 95.12 88 VAL A O 1
ATOM 711 N N . MET A 1 89 ? -3.081 -0.239 2.352 1.00 95.31 89 MET A N 1
ATOM 712 C CA . MET A 1 89 ? -4.138 -1.126 1.901 1.00 95.31 89 MET A CA 1
ATOM 713 C C . MET A 1 89 ? -5.403 -0.877 2.723 1.00 95.31 89 MET A C 1
ATOM 715 O O . MET A 1 89 ? -5.350 -0.725 3.944 1.00 95.31 89 MET A O 1
ATOM 719 N N . VAL A 1 90 ? -6.537 -0.810 2.034 1.00 95.00 90 VAL A N 1
ATOM 720 C CA . VAL A 1 90 ? -7.872 -0.662 2.614 1.00 95.00 90 VAL A CA 1
ATOM 721 C C . VAL A 1 90 ? -8.745 -1.763 2.037 1.00 95.00 90 VAL A C 1
ATOM 723 O O . VAL A 1 90 ? -8.870 -1.842 0.818 1.00 95.00 90 VAL A O 1
ATOM 726 N N . ASP A 1 91 ? -9.316 -2.602 2.902 1.00 93.94 91 ASP A N 1
ATOM 727 C CA . ASP A 1 91 ? -10.219 -3.702 2.524 1.00 93.94 91 ASP A CA 1
ATOM 728 C C . ASP A 1 91 ? -9.714 -4.517 1.319 1.00 93.94 91 ASP A C 1
ATOM 730 O O . ASP A 1 91 ? -10.380 -4.626 0.291 1.00 93.94 91 ASP A O 1
ATOM 734 N N . ASP A 1 92 ? -8.489 -5.040 1.451 1.00 93.75 92 ASP A N 1
ATOM 735 C CA . ASP A 1 92 ? -7.769 -5.843 0.449 1.00 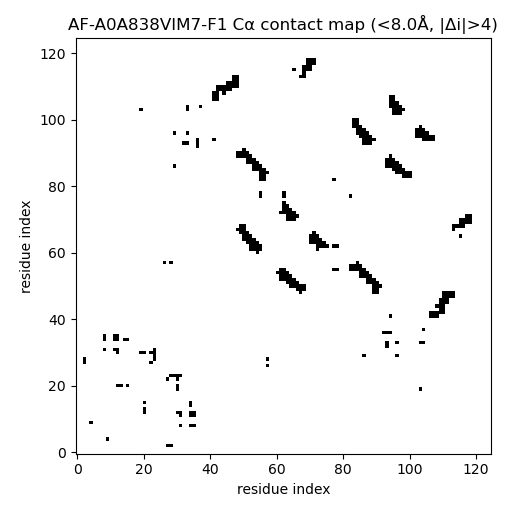93.75 92 ASP A CA 1
ATOM 736 C C . ASP A 1 92 ? -7.393 -5.110 -0.854 1.00 93.75 92 ASP A C 1
ATOM 738 O O . ASP A 1 92 ? -7.035 -5.739 -1.852 1.00 93.75 92 ASP A O 1
ATOM 742 N N . ARG A 1 93 ? -7.436 -3.771 -0.868 1.00 94.00 93 ARG A N 1
ATOM 743 C CA . ARG A 1 93 ? -7.100 -2.952 -2.043 1.00 94.00 93 ARG A CA 1
ATOM 744 C C . ARG A 1 93 ? -5.979 -1.973 -1.737 1.00 94.00 93 ARG A C 1
ATOM 746 O O . ARG A 1 93 ? -6.074 -1.188 -0.791 1.00 94.00 93 ARG A O 1
ATOM 753 N N . TRP A 1 94 ? -4.922 -1.968 -2.549 1.00 95.38 94 TRP A N 1
ATOM 754 C CA . TRP A 1 94 ? -3.892 -0.935 -2.440 1.00 95.38 94 TRP A CA 1
ATOM 755 C C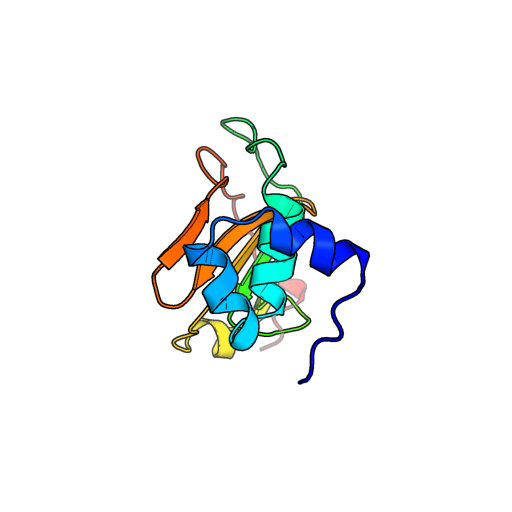 . TRP A 1 94 ? -4.460 0.393 -2.918 1.00 95.38 94 TRP A C 1
ATOM 757 O O . TRP A 1 94 ? -4.900 0.533 -4.059 1.00 95.38 94 TR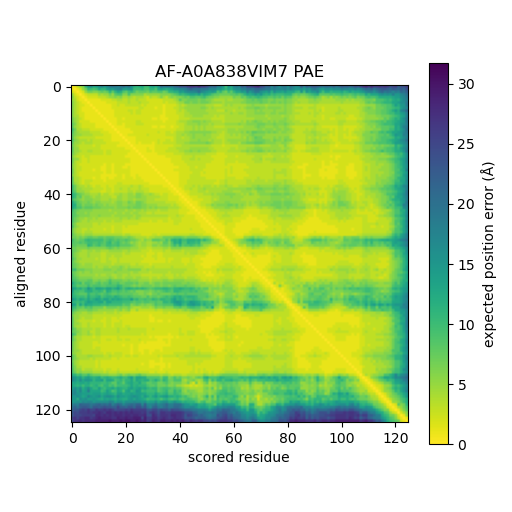P A O 1
ATOM 767 N N . VAL A 1 95 ? -4.440 1.383 -2.035 1.00 95.19 95 VAL A N 1
ATOM 768 C CA . VAL A 1 95 ? -5.048 2.694 -2.290 1.00 95.19 95 VAL A CA 1
ATOM 769 C C . VAL A 1 95 ? -4.044 3.828 -2.212 1.00 95.19 95 VAL A C 1
ATOM 771 O O . VAL A 1 95 ? -4.326 4.929 -2.677 1.00 95.19 95 VAL A O 1
ATOM 774 N N . TYR A 1 96 ? -2.854 3.582 -1.673 1.00 95.50 96 TYR A N 1
ATOM 775 C CA . TYR A 1 96 ? -1.780 4.564 -1.659 1.00 95.50 96 TYR A CA 1
ATOM 776 C C . TYR A 1 96 ? -0.427 3.886 -1.723 1.00 95.50 96 TYR A C 1
ATOM 778 O O . TYR A 1 96 ? -0.197 2.907 -1.017 1.00 95.50 96 TYR A O 1
ATOM 786 N N . ILE A 1 97 ? 0.456 4.419 -2.562 1.00 95.88 97 ILE A N 1
ATOM 787 C CA . ILE A 1 97 ? 1.843 3.974 -2.692 1.00 95.88 97 ILE A CA 1
ATOM 788 C C . ILE A 1 97 ? 2.704 5.212 -2.914 1.00 95.88 97 ILE A C 1
ATOM 790 O O . ILE A 1 97 ? 2.521 5.947 -3.888 1.00 95.88 97 ILE A O 1
ATOM 794 N N . GLU A 1 98 ? 3.664 5.417 -2.022 1.00 95.62 98 GLU A N 1
ATOM 795 C CA . GLU A 1 98 ? 4.667 6.473 -2.081 1.00 95.62 98 GLU A CA 1
ATOM 796 C C . GLU A 1 98 ? 6.065 5.860 -2.028 1.00 95.62 98 GLU A C 1
ATOM 798 O O . GLU A 1 98 ? 6.336 4.976 -1.215 1.00 95.62 98 GLU A O 1
ATOM 803 N N . ILE A 1 99 ? 6.959 6.348 -2.888 1.00 95.56 99 ILE A N 1
ATOM 804 C CA . ILE A 1 99 ? 8.358 5.926 -2.956 1.00 95.56 99 ILE A CA 1
ATOM 805 C C . ILE A 1 99 ? 9.257 7.164 -3.008 1.00 95.56 99 ILE A C 1
ATOM 807 O O . ILE A 1 99 ? 9.165 7.992 -3.913 1.00 95.56 99 ILE A O 1
ATOM 811 N N . GLU A 1 100 ? 10.147 7.289 -2.028 1.00 93.75 100 GLU A N 1
ATOM 812 C CA . GLU A 1 100 ? 11.118 8.377 -1.863 1.00 93.75 100 GLU A CA 1
ATOM 813 C C . GLU A 1 100 ? 10.477 9.773 -1.974 1.00 93.75 100 GLU A C 1
ATOM 815 O O . GLU A 1 100 ? 11.035 10.673 -2.599 1.00 93.75 100 GLU A O 1
ATOM 820 N N . GLY A 1 101 ? 9.284 9.949 -1.393 1.00 91.88 101 GLY A N 1
ATOM 821 C CA . GLY A 1 101 ? 8.518 11.199 -1.452 1.00 91.88 101 GLY A CA 1
ATOM 822 C C . GLY A 1 101 ? 7.667 11.381 -2.714 1.00 91.88 101 GLY A C 1
ATOM 823 O O . GLY A 1 101 ? 6.972 12.388 -2.837 1.00 91.88 101 GLY A O 1
ATOM 824 N N . ASN A 1 102 ? 7.706 10.439 -3.662 1.00 94.75 102 ASN A N 1
ATOM 825 C CA . ASN A 1 102 ? 6.907 10.477 -4.886 1.00 94.75 102 ASN A CA 1
ATOM 826 C C . ASN A 1 102 ? 5.666 9.604 -4.723 1.00 94.75 102 ASN A C 1
ATOM 828 O O . ASN A 1 102 ? 5.768 8.387 -4.567 1.00 94.75 102 ASN A O 1
ATOM 832 N N . ILE A 1 103 ? 4.493 10.225 -4.798 1.00 95.19 103 ILE A N 1
ATOM 833 C CA . ILE A 1 103 ? 3.210 9.524 -4.751 1.00 95.19 103 ILE A CA 1
ATOM 834 C C . ILE A 1 103 ? 2.958 8.892 -6.122 1.00 95.19 103 ILE A C 1
ATOM 836 O O . ILE A 1 103 ? 2.781 9.604 -7.111 1.00 95.19 103 ILE A O 1
ATOM 840 N N . LEU A 1 104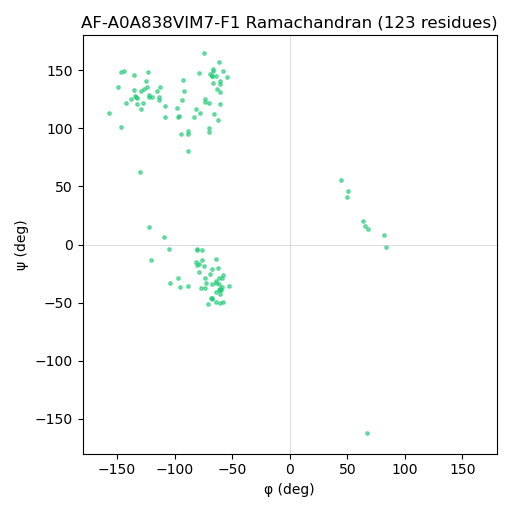 ? 2.953 7.561 -6.182 1.00 95.25 104 LEU A N 1
ATOM 841 C CA . LEU A 1 104 ? 2.713 6.798 -7.412 1.00 95.25 104 LEU A CA 1
ATOM 842 C C . LEU A 1 104 ? 1.257 6.333 -7.530 1.00 95.25 104 LEU A C 1
ATOM 844 O O . LEU A 1 104 ? 0.748 6.193 -8.639 1.00 95.25 104 LEU A O 1
ATOM 848 N N . LEU A 1 105 ? 0.583 6.125 -6.396 1.00 94.81 105 LEU A N 1
ATOM 849 C CA . LEU A 1 105 ? -0.838 5.791 -6.310 1.00 94.81 105 LEU A CA 1
ATOM 850 C C . LEU A 1 105 ? -1.488 6.633 -5.216 1.00 94.81 105 LEU A C 1
ATOM 852 O O . LEU A 1 105 ? -0.970 6.691 -4.102 1.00 94.81 105 LEU A O 1
ATOM 856 N N . ASN A 1 106 ? -2.635 7.243 -5.513 1.00 94.06 106 ASN A N 1
ATOM 857 C CA . ASN A 1 106 ? -3.458 7.909 -4.509 1.00 94.06 106 ASN A CA 1
ATOM 858 C C . ASN A 1 106 ? -4.946 7.780 -4.846 1.00 94.06 106 ASN A C 1
ATOM 860 O O . ASN A 1 106 ? -5.469 8.510 -5.680 1.00 94.06 106 ASN A O 1
ATOM 864 N N . LYS A 1 107 ? -5.603 6.846 -4.163 1.00 92.38 107 LYS A N 1
ATOM 865 C CA . LYS A 1 107 ? -7.036 6.530 -4.228 1.00 92.38 107 LYS A CA 1
ATOM 866 C C . LYS A 1 107 ? -7.704 6.647 -2.850 1.00 92.38 107 LYS A C 1
ATOM 868 O O . LYS A 1 107 ? -8.811 6.163 -2.650 1.00 92.38 107 LYS A O 1
ATOM 873 N N . ILE A 1 108 ? -7.022 7.287 -1.894 1.00 85.69 108 ILE A N 1
ATOM 874 C CA . ILE A 1 108 ? -7.479 7.511 -0.50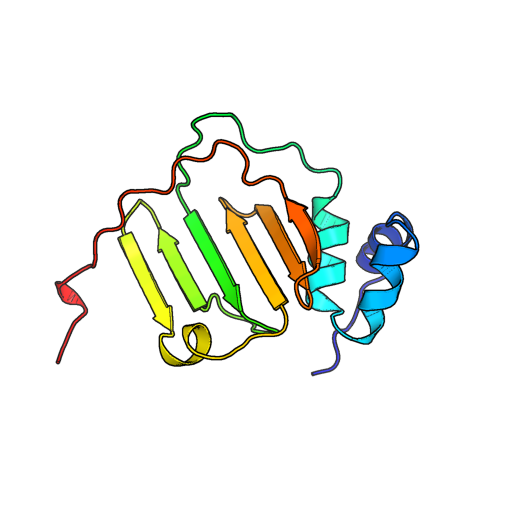8 1.00 85.69 108 ILE A CA 1
ATOM 875 C C . ILE A 1 108 ? -8.458 8.697 -0.409 1.00 85.69 108 ILE A C 1
ATOM 877 O O . ILE A 1 108 ? -9.002 8.988 0.656 1.00 85.69 108 ILE A O 1
ATOM 881 N N . ASN A 1 109 ? -8.699 9.416 -1.504 1.00 79.12 109 ASN A N 1
ATOM 882 C CA . ASN A 1 109 ? -9.444 10.664 -1.455 1.00 79.12 109 ASN A CA 1
ATOM 883 C C . ASN A 1 109 ? -10.878 10.469 -0.923 1.00 79.12 109 ASN A C 1
ATOM 885 O O . ASN A 1 109 ? -11.679 9.738 -1.496 1.00 79.12 109 ASN A O 1
ATOM 889 N N . GLY A 1 110 ? -11.206 11.154 0.175 1.00 72.69 110 GLY A N 1
ATOM 890 C CA . GLY A 1 110 ? -12.545 11.138 0.764 1.00 72.69 110 GLY A CA 1
ATOM 891 C C . GLY A 1 110 ? -12.871 9.943 1.664 1.00 72.69 110 GLY A C 1
ATOM 892 O O . GLY A 1 110 ? -14.029 9.838 2.074 1.00 72.69 110 GLY A O 1
ATOM 893 N N . ILE A 1 111 ? -11.908 9.074 2.002 1.00 83.12 111 ILE A N 1
ATOM 894 C CA . ILE A 1 111 ? -12.132 8.055 3.039 1.00 83.12 111 ILE A CA 1
ATOM 895 C C . ILE A 1 111 ? -12.241 8.702 4.421 1.00 83.12 111 ILE A C 1
ATOM 897 O O . ILE A 1 111 ? -11.564 9.688 4.727 1.00 83.12 111 ILE A O 1
ATOM 901 N N . ILE A 1 112 ? -13.064 8.109 5.278 1.00 80.44 112 ILE A N 1
ATOM 902 C CA . ILE A 1 112 ? -13.127 8.444 6.696 1.00 80.44 112 ILE A CA 1
ATOM 903 C C . ILE A 1 112 ? -12.251 7.431 7.417 1.00 80.44 112 ILE A C 1
ATOM 905 O O . ILE A 1 112 ? -12.584 6.248 7.484 1.00 80.44 112 ILE A O 1
ATOM 909 N N . LEU A 1 113 ? -11.116 7.892 7.943 1.00 77.94 113 LEU A N 1
ATOM 910 C CA . LEU A 1 113 ? -10.295 7.047 8.802 1.00 77.94 113 LEU A CA 1
ATOM 911 C C . LEU A 1 113 ? -11.124 6.648 10.032 1.00 77.94 113 LEU A C 1
ATOM 913 O O . LEU A 1 113 ? -11.749 7.524 10.637 1.00 77.94 113 LEU A O 1
ATOM 917 N N . PRO A 1 114 ? -11.168 5.354 10.391 1.00 74.12 114 PRO A N 1
ATOM 918 C CA . PRO A 1 114 ? -11.974 4.904 11.513 1.00 74.12 114 PRO A CA 1
ATOM 919 C C . PRO A 1 114 ? -11.453 5.514 12.818 1.00 74.12 114 PRO A C 1
ATOM 921 O O . PRO A 1 114 ? -10.242 5.658 12.997 1.00 74.12 114 PRO A O 1
ATOM 924 N N . ASP A 1 115 ? -12.357 5.823 13.751 1.00 79.81 115 ASP A N 1
ATOM 925 C CA . ASP A 1 115 ? -11.969 6.162 15.121 1.00 79.81 115 ASP A CA 1
ATOM 926 C C . ASP A 1 115 ? -11.265 4.950 15.741 1.00 79.81 115 ASP A C 1
ATOM 928 O O . ASP A 1 115 ? -11.881 3.923 16.032 1.00 79.81 115 ASP A O 1
ATOM 932 N N . VAL A 1 116 ? -9.945 5.051 15.895 1.00 81.00 116 VAL A N 1
ATOM 933 C CA . VAL A 1 116 ? -9.123 3.929 16.344 1.00 81.00 116 VAL A CA 1
ATOM 934 C C . VAL A 1 116 ? -9.201 3.804 17.860 1.00 81.00 116 VAL A C 1
ATOM 936 O O . VAL A 1 116 ? -8.728 4.661 18.607 1.00 81.00 116 VAL A O 1
ATOM 939 N N . SER A 1 117 ? -9.745 2.684 18.321 1.00 82.94 117 SER A N 1
ATOM 940 C CA . SER A 1 117 ? -9.666 2.259 19.717 1.00 82.94 117 SER A CA 1
ATOM 941 C C . SER A 1 117 ? -8.463 1.338 19.939 1.00 82.94 117 SER A C 1
ATOM 943 O O . SER A 1 117 ? -8.127 0.503 19.097 1.00 82.94 117 SER A O 1
ATOM 945 N N . ILE A 1 118 ? -7.796 1.488 21.086 1.00 78.62 118 ILE A N 1
ATOM 946 C CA . ILE A 1 118 ? -6.731 0.576 21.517 1.00 78.62 118 ILE A CA 1
ATOM 947 C C . ILE A 1 118 ? -7.371 -0.487 22.403 1.00 78.62 118 ILE A C 1
ATOM 949 O O . ILE A 1 118 ? -8.004 -0.159 23.409 1.00 78.62 118 ILE A O 1
ATOM 953 N N . ASP A 1 119 ? -7.187 -1.757 22.051 1.00 67.38 119 ASP A N 1
ATOM 954 C CA . ASP A 1 119 ? -7.611 -2.862 22.905 1.00 67.38 119 ASP A CA 1
ATOM 955 C C . ASP A 1 119 ? -6.720 -2.922 24.157 1.00 67.38 119 ASP A C 1
ATOM 957 O O . ASP A 1 119 ? -5.614 -3.469 24.153 1.00 67.38 119 ASP A O 1
ATOM 961 N N . GLN A 1 120 ? -7.208 -2.333 25.250 1.00 63.31 120 GLN A N 1
ATOM 962 C CA . GLN A 1 120 ? -6.489 -2.259 26.523 1.00 63.31 120 GLN A CA 1
ATOM 963 C C . GLN A 1 120 ? -6.247 -3.635 27.161 1.00 63.31 120 GLN A C 1
ATOM 965 O O . GLN A 1 120 ? -5.427 -3.739 28.069 1.00 63.31 120 GLN A O 1
ATOM 970 N N . THR A 1 121 ? -6.899 -4.703 26.688 1.00 61.72 121 THR A N 1
ATOM 971 C CA . THR A 1 121 ? -6.682 -6.060 27.216 1.00 61.72 121 THR A CA 1
ATOM 972 C C . THR A 1 121 ? -5.373 -6.696 26.743 1.00 61.72 121 THR A C 1
ATOM 974 O O . THR A 1 121 ? -4.932 -7.688 27.323 1.00 61.72 121 THR A O 1
ATOM 977 N N . LYS A 1 122 ? -4.717 -6.116 25.727 1.00 53.91 122 LYS A N 1
ATOM 978 C CA . LYS A 1 122 ? -3.439 -6.599 25.178 1.00 53.91 122 LYS A CA 1
ATOM 979 C C . LYS A 1 122 ? -2.221 -5.768 25.585 1.00 53.91 122 LYS A C 1
ATOM 981 O O . LYS A 1 122 ? -1.099 -6.153 25.270 1.00 53.91 122 LYS A O 1
ATOM 986 N N . VAL A 1 123 ? -2.413 -4.670 26.317 1.00 48.31 123 VAL A N 1
ATOM 987 C CA . VAL A 1 123 ? -1.310 -3.855 26.846 1.00 48.31 123 VAL A CA 1
ATOM 988 C C . VAL A 1 123 ? -0.905 -4.411 28.211 1.00 48.31 123 VAL A C 1
ATOM 990 O O . VAL A 1 123 ? -1.330 -3.925 29.255 1.00 48.31 123 VAL A O 1
ATOM 993 N N . SER A 1 124 ? -0.111 -5.482 28.208 1.00 42.31 124 SER A N 1
ATOM 994 C CA . SER A 1 124 ? 0.651 -5.873 29.399 1.00 42.31 124 SER A CA 1
ATOM 995 C C . SER A 1 124 ? 1.933 -5.045 29.419 1.00 42.31 124 SER A C 1
ATOM 997 O O . SER A 1 124 ? 2.778 -5.217 28.543 1.00 42.31 124 SER A O 1
ATOM 999 N N . ILE A 1 125 ? 2.019 -4.106 30.363 1.00 46.09 125 ILE A N 1
ATOM 1000 C CA . ILE A 1 125 ? 3.231 -3.324 30.659 1.00 46.09 125 ILE A CA 1
ATOM 1001 C C . ILE A 1 125 ? 4.162 -4.173 31.524 1.00 46.09 125 ILE A C 1
ATOM 1003 O O . ILE A 1 125 ? 3.637 -4.811 32.467 1.00 46.09 125 ILE A O 1
#

Solvent-accessible surface area (backbone atoms only — not comparable to full-atom values): 7359 Å² total; per-residue (Å²): 136,85,84,82,79,48,73,68,50,51,58,36,39,70,71,46,57,73,87,59,48,70,45,38,85,83,40,50,65,63,39,45,52,47,33,75,36,61,88,56,81,66,54,57,75,69,36,68,58,55,31,41,35,35,30,63,44,96,61,97,60,61,36,31,31,32,49,73,37,28,50,76,48,73,42,65,73,64,70,71,46,92,54,60,27,42,38,32,33,44,70,95,35,65,29,32,34,32,47,74,90,42,76,78,41,83,35,61,67,54,51,42,81,56,74,71,41,74,60,70,90,73,68,81,128

Foldseek 3Di:
DDDDQDPVLVVLLVPDDPVLNVCCVVQVPLSSLCSVQVPPAFDDAAAEFQWKFKPFEDDPGGQWIDGNQETPHHNPVRVPDPGQWMWMDTPNHTAWIHGNNRTSHHRCPRYDYRNHDYPPVPPDD